Protein AF-A4BVP6-F1 (afdb_monomer)

Structure (mmCIF, N/CA/C/O backbone):
data_AF-A4BVP6-F1
#
_entry.id   AF-A4BVP6-F1
#
loop_
_atom_site.group_PDB
_atom_site.i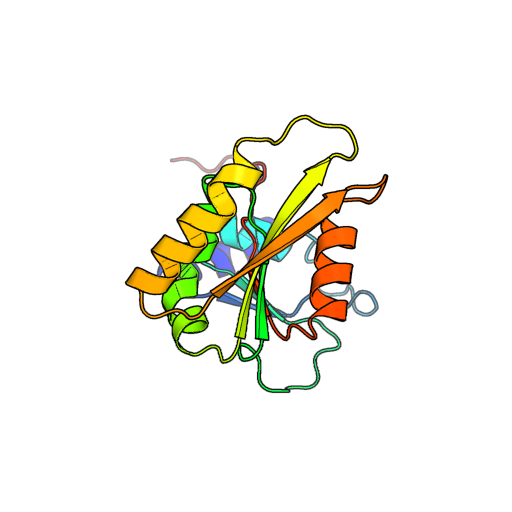d
_atom_site.type_symbol
_atom_site.label_atom_id
_atom_site.label_alt_id
_atom_site.label_comp_id
_atom_site.label_asym_id
_atom_site.label_entity_id
_atom_site.label_seq_id
_atom_site.pdbx_PDB_ins_code
_atom_site.Cartn_x
_atom_site.Cartn_y
_atom_site.Cartn_z
_atom_site.occupancy
_atom_site.B_iso_or_equiv
_atom_site.auth_seq_id
_atom_site.auth_comp_id
_atom_site.auth_asym_id
_atom_site.auth_atom_id
_atom_site.pdbx_PDB_model_num
ATOM 1 N N . MET A 1 1 ? 21.097 -5.323 -23.818 1.00 57.03 1 MET A N 1
ATOM 2 C CA . MET A 1 1 ? 20.141 -4.218 -23.578 1.00 57.03 1 MET A CA 1
ATOM 3 C C . MET A 1 1 ? 20.545 -3.555 -22.271 1.00 57.03 1 MET A C 1
ATOM 5 O O . MET A 1 1 ? 20.837 -4.282 -21.331 1.00 57.03 1 MET A O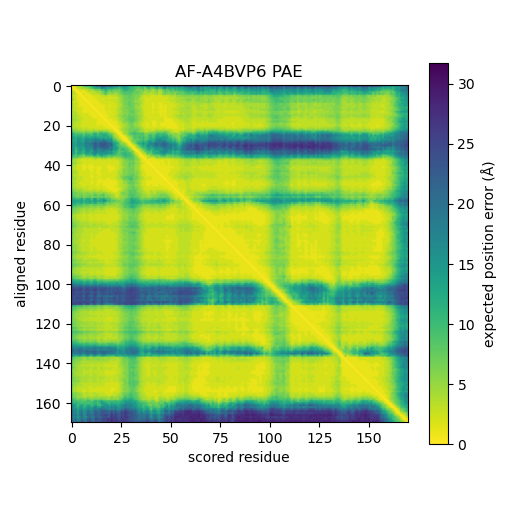 1
ATOM 9 N N . THR A 1 2 ? 20.687 -2.229 -22.215 1.00 72.62 2 THR A N 1
ATOM 10 C CA . THR A 1 2 ? 21.069 -1.550 -20.963 1.00 72.62 2 THR A CA 1
ATOM 11 C C . THR A 1 2 ? 19.885 -1.533 -19.993 1.00 72.62 2 THR A C 1
ATOM 13 O O . THR A 1 2 ? 18.730 -1.586 -20.414 1.00 72.62 2 THR A O 1
ATOM 16 N N . ARG A 1 3 ? 20.153 -1.440 -18.687 1.00 69.31 3 ARG A N 1
ATOM 17 C CA . ARG A 1 3 ? 19.114 -1.362 -17.645 1.00 69.31 3 ARG A CA 1
ATOM 18 C C . ARG A 1 3 ? 18.115 -0.220 -17.892 1.00 69.31 3 ARG A C 1
ATOM 20 O O . ARG A 1 3 ? 16.916 -0.416 -17.726 1.00 69.31 3 ARG A O 1
ATOM 27 N N . ALA A 1 4 ? 18.609 0.940 -18.331 1.00 73.81 4 ALA A N 1
ATOM 28 C CA . ALA A 1 4 ? 17.778 2.086 -18.703 1.00 73.81 4 ALA A CA 1
ATOM 29 C C . ALA A 1 4 ? 16.839 1.762 -19.878 1.00 73.81 4 ALA A C 1
ATOM 31 O O . ALA A 1 4 ? 15.650 2.054 -19.803 1.00 73.81 4 ALA A O 1
ATOM 32 N N . ALA A 1 5 ? 17.337 1.067 -20.908 1.00 81.12 5 ALA A N 1
ATOM 33 C CA . ALA A 1 5 ? 16.522 0.672 -22.055 1.00 81.12 5 ALA A CA 1
ATOM 34 C C . ALA A 1 5 ? 15.405 -0.315 -21.676 1.00 81.12 5 ALA A C 1
ATOM 36 O O . ALA A 1 5 ? 14.304 -0.221 -22.210 1.00 81.12 5 ALA A O 1
ATOM 37 N N . VAL A 1 6 ? 15.654 -1.249 -20.747 1.00 84.75 6 VAL A N 1
ATOM 38 C CA . VAL A 1 6 ? 14.604 -2.162 -20.249 1.00 84.75 6 VAL A CA 1
ATOM 39 C C . VAL A 1 6 ? 13.533 -1.386 -19.486 1.00 84.75 6 VAL A C 1
ATOM 41 O O . VAL A 1 6 ? 12.343 -1.585 -19.714 1.00 84.75 6 VAL A O 1
ATOM 44 N N . LEU A 1 7 ? 13.949 -0.481 -18.600 1.00 86.69 7 LEU A N 1
ATOM 45 C CA . LEU A 1 7 ? 13.027 0.335 -17.820 1.00 86.69 7 LEU A CA 1
ATOM 46 C C . LEU A 1 7 ? 12.146 1.212 -18.719 1.00 86.69 7 LEU A C 1
ATOM 48 O O . LEU A 1 7 ? 10.935 1.247 -18.528 1.00 86.69 7 LEU A O 1
ATOM 52 N N . GLU A 1 8 ? 12.725 1.861 -19.727 1.00 88.25 8 GLU A N 1
ATOM 53 C CA . GLU A 1 8 ? 11.981 2.660 -20.703 1.00 88.25 8 GLU A CA 1
ATOM 54 C C . GLU A 1 8 ? 11.010 1.807 -21.533 1.00 88.25 8 GLU A C 1
ATOM 56 O O . GLU A 1 8 ? 9.837 2.164 -21.672 1.00 88.25 8 GLU A O 1
ATOM 61 N N . ALA A 1 9 ? 11.464 0.642 -22.008 1.00 90.56 9 ALA A N 1
ATOM 62 C CA . ALA A 1 9 ? 10.646 -0.285 -22.787 1.00 90.56 9 ALA A CA 1
ATOM 63 C C . ALA A 1 9 ? 9.419 -0.804 -22.016 1.00 90.56 9 ALA A C 1
ATOM 65 O O . ALA A 1 9 ? 8.405 -1.114 -22.636 1.00 90.56 9 ALA A O 1
ATOM 66 N N . VAL A 1 10 ? 9.486 -0.879 -20.681 1.00 91.88 10 VAL A N 1
ATOM 67 C CA . VAL A 1 10 ? 8.349 -1.261 -19.824 1.00 91.88 10 VAL A CA 1
ATOM 68 C C . VAL A 1 10 ? 7.528 -0.038 -19.396 1.00 91.88 10 VAL A C 1
ATOM 70 O O . VAL A 1 10 ? 6.297 -0.094 -19.373 1.00 91.88 10 VAL A O 1
ATOM 73 N N . ALA A 1 11 ? 8.177 1.086 -19.086 1.00 93.12 11 ALA A N 1
ATOM 74 C CA . ALA A 1 11 ? 7.510 2.296 -18.613 1.00 93.12 11 ALA A CA 1
ATOM 75 C C . ALA A 1 11 ? 6.619 2.935 -19.682 1.00 93.12 11 ALA A C 1
ATOM 77 O O . ALA A 1 11 ? 5.539 3.427 -19.351 1.00 93.12 11 ALA A O 1
ATOM 78 N N . LEU A 1 12 ? 7.043 2.932 -20.951 1.00 93.88 12 LEU A N 1
ATOM 79 C CA . LEU A 1 12 ? 6.286 3.563 -22.030 1.00 93.88 12 LEU A CA 1
ATOM 80 C C . LEU A 1 12 ? 4.926 2.873 -22.268 1.00 93.88 12 LEU A C 1
ATOM 82 O O . LEU A 1 12 ? 3.916 3.578 -22.216 1.00 93.88 12 LEU A O 1
ATOM 86 N N . PRO A 1 13 ? 4.834 1.536 -22.433 1.00 94.56 13 PRO A N 1
ATOM 87 C CA . PRO A 1 13 ? 3.545 0.845 -22.485 1.00 94.56 13 PRO A CA 1
ATOM 88 C C . PRO A 1 13 ? 2.730 0.997 -21.199 1.00 94.56 13 PRO A C 1
ATOM 90 O O . PRO A 1 13 ? 1.516 1.187 -21.269 1.00 94.56 13 PRO A O 1
ATOM 93 N N . ALA A 1 14 ? 3.381 0.973 -20.028 1.00 95.56 14 ALA A N 1
ATOM 94 C CA . ALA A 1 14 ? 2.693 1.081 -18.742 1.00 95.56 14 ALA A CA 1
ATOM 95 C C . ALA A 1 14 ? 1.877 2.375 -18.609 1.00 95.56 14 ALA A C 1
ATOM 97 O O . ALA A 1 14 ? 0.836 2.356 -17.965 1.00 95.56 14 ALA A O 1
ATOM 98 N N . ARG A 1 15 ? 2.271 3.480 -19.265 1.00 94.88 15 ARG A N 1
ATOM 99 C CA . ARG A 1 15 ? 1.511 4.751 -19.265 1.00 94.88 15 ARG A CA 1
ATOM 100 C C . ARG A 1 15 ? 0.068 4.613 -19.757 1.00 94.88 15 ARG A C 1
ATOM 102 O O . ARG A 1 15 ? -0.770 5.430 -19.362 1.00 94.88 15 ARG A O 1
ATOM 109 N N . TYR A 1 16 ? -0.194 3.614 -20.600 1.00 95.56 16 TYR A N 1
ATOM 110 C CA . TYR A 1 16 ? -1.497 3.306 -21.192 1.00 95.56 16 TYR A CA 1
ATOM 111 C C . TYR A 1 16 ? -2.251 2.192 -20.450 1.00 95.56 16 TYR A C 1
ATOM 113 O O . TYR A 1 16 ? -3.312 1.772 -20.903 1.00 95.56 16 TYR A O 1
ATOM 121 N N . ALA A 1 17 ? -1.713 1.716 -19.327 1.00 95.69 17 ALA A N 1
ATOM 122 C CA . ALA A 1 17 ? -2.349 0.747 -18.448 1.00 95.69 17 ALA A CA 1
ATOM 123 C C . ALA A 1 17 ? -2.757 1.400 -17.118 1.00 95.69 17 ALA A C 1
ATOM 125 O O . ALA A 1 17 ? -2.200 2.420 -16.702 1.00 95.69 17 ALA A O 1
ATOM 126 N N . ASP A 1 18 ? -3.711 0.779 -16.425 1.00 94.69 18 ASP A N 1
ATOM 127 C CA . ASP A 1 18 ? -4.115 1.201 -15.079 1.00 94.69 18 ASP A CA 1
ATOM 128 C C . ASP A 1 18 ? -3.108 0.758 -14.008 1.00 94.69 18 ASP A C 1
ATOM 130 O O . ASP A 1 18 ? -2.935 1.438 -12.998 1.00 94.69 18 ASP A O 1
ATOM 134 N N . ILE A 1 19 ? -2.419 -0.366 -14.236 1.00 95.38 19 ILE A N 1
ATOM 135 C CA . ILE A 1 19 ? -1.426 -0.946 -13.328 1.00 95.38 19 ILE A CA 1
ATOM 136 C C . ILE A 1 19 ? -0.384 -1.751 -14.111 1.00 95.38 19 ILE A C 1
ATOM 138 O O . ILE A 1 19 ? -0.721 -2.458 -15.062 1.00 95.38 19 ILE A O 1
ATOM 142 N N . ALA A 1 20 ? 0.880 -1.676 -13.697 1.00 95.56 20 ALA A N 1
ATOM 143 C CA . ALA A 1 20 ? 1.931 -2.574 -14.167 1.00 95.56 20 ALA A CA 1
ATOM 144 C C . ALA A 1 20 ? 2.175 -3.677 -13.129 1.00 95.56 20 ALA A C 1
ATOM 146 O O . ALA A 1 20 ? 2.402 -3.386 -11.957 1.00 95.56 20 ALA A O 1
ATOM 147 N N . VAL A 1 21 ? 2.146 -4.943 -13.547 1.00 93.94 21 VAL A N 1
ATOM 148 C CA . VAL A 1 21 ? 2.421 -6.093 -12.671 1.00 93.94 21 VAL A CA 1
ATOM 149 C C . VAL A 1 21 ? 3.770 -6.682 -13.048 1.00 93.94 21 VAL A C 1
ATO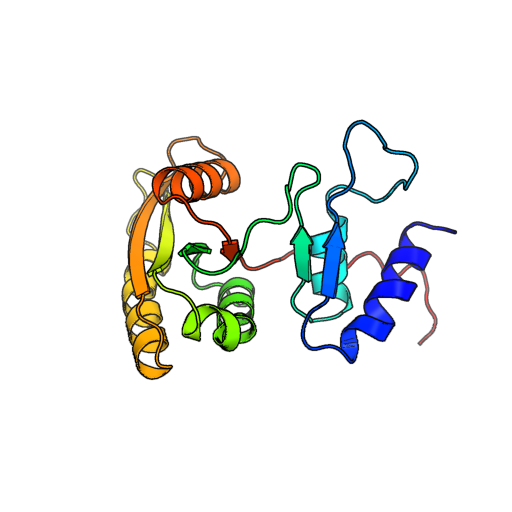M 151 O O . VAL A 1 21 ? 3.981 -7.049 -14.202 1.00 93.94 21 VAL A O 1
ATOM 154 N N . ILE A 1 22 ? 4.683 -6.767 -12.082 1.00 90.62 22 ILE A N 1
ATOM 155 C CA . ILE A 1 22 ? 6.039 -7.281 -12.295 1.00 90.62 22 ILE A CA 1
ATOM 156 C C . ILE A 1 22 ? 6.427 -8.256 -11.185 1.00 90.62 22 ILE A C 1
ATOM 158 O O . ILE A 1 22 ? 6.048 -8.082 -10.028 1.00 90.62 22 ILE A O 1
ATOM 162 N N . GLY A 1 23 ? 7.201 -9.282 -11.530 1.00 86.94 23 GLY A N 1
ATOM 163 C CA . GLY A 1 23 ? 7.822 -10.160 -10.541 1.00 86.94 23 GLY A CA 1
ATOM 164 C C . GLY A 1 23 ? 9.006 -9.468 -9.871 1.00 86.94 23 GLY A C 1
ATOM 165 O O . GLY A 1 23 ? 9.780 -8.774 -10.530 1.00 86.94 23 GLY A O 1
ATOM 166 N N . GLN A 1 24 ? 9.156 -9.657 -8.564 1.00 80.62 24 GLN A N 1
ATOM 167 C CA . GLN A 1 24 ? 10.388 -9.330 -7.861 1.00 80.62 24 GLN A CA 1
ATOM 168 C C . GLN A 1 24 ? 11.514 -10.207 -8.418 1.00 80.62 24 GLN A C 1
ATOM 170 O O . GLN A 1 24 ? 11.335 -11.416 -8.563 1.00 80.62 24 GLN A O 1
ATOM 175 N N . THR A 1 25 ? 12.671 -9.605 -8.699 1.00 70.62 25 THR A N 1
ATOM 176 C CA . THR A 1 25 ? 13.873 -10.352 -9.082 1.00 70.62 25 THR A CA 1
ATOM 177 C C . THR A 1 25 ? 14.197 -11.387 -8.008 1.00 70.62 25 THR A C 1
ATOM 179 O O . THR A 1 25 ? 14.248 -11.057 -6.819 1.00 70.62 25 THR A O 1
ATOM 182 N N . ASP A 1 26 ? 14.406 -12.628 -8.433 1.00 67.06 26 ASP A N 1
ATOM 183 C CA . ASP A 1 26 ? 14.880 -13.700 -7.568 1.00 67.06 26 ASP A CA 1
ATOM 184 C C . ASP A 1 26 ? 16.326 -13.385 -7.129 1.00 67.06 26 ASP A C 1
ATOM 186 O O . ASP A 1 26 ? 17.189 -13.198 -7.994 1.00 67.06 26 ASP A O 1
ATOM 190 N N . PRO A 1 27 ? 16.611 -13.278 -5.816 1.00 62.62 27 PRO A N 1
ATOM 191 C CA . PRO A 1 27 ? 17.963 -13.023 -5.322 1.00 62.62 27 PRO A CA 1
ATOM 192 C C . PRO A 1 27 ? 18.977 -14.082 -5.775 1.00 62.62 27 PRO A C 1
ATOM 194 O O . PRO A 1 27 ? 20.145 -13.748 -5.979 1.00 62.62 27 PRO A O 1
ATOM 197 N N . ASP A 1 28 ? 18.524 -15.326 -5.958 1.00 64.25 28 ASP A N 1
ATOM 198 C CA . ASP A 1 28 ? 19.361 -16.475 -6.309 1.00 64.25 28 ASP A CA 1
ATOM 199 C C . ASP A 1 28 ? 19.481 -16.667 -7.832 1.00 64.25 28 ASP A C 1
ATOM 201 O O . ASP A 1 28 ? 20.378 -17.365 -8.306 1.00 64.25 28 ASP A O 1
ATOM 205 N N . ASN A 1 29 ? 18.631 -15.992 -8.615 1.00 59.12 29 ASN A N 1
ATOM 206 C CA . ASN A 1 29 ? 18.675 -15.970 -10.076 1.00 59.12 29 ASN A CA 1
ATOM 207 C C . ASN A 1 29 ? 18.793 -14.527 -10.596 1.00 59.12 29 ASN A C 1
ATOM 209 O O . ASN A 1 29 ? 17.873 -13.939 -11.172 1.00 59.12 29 ASN A O 1
ATOM 213 N N . SER A 1 30 ? 19.975 -13.950 -10.373 1.00 55.25 30 SER A N 1
ATOM 214 C CA . SER A 1 30 ? 20.320 -12.567 -10.729 1.00 55.25 30 SER A CA 1
ATOM 215 C C . SER A 1 30 ? 20.558 -12.326 -12.229 1.00 55.25 30 SER A C 1
ATOM 217 O O . SER A 1 30 ? 20.908 -11.206 -12.613 1.00 55.25 30 SER A O 1
ATOM 219 N N . GLU A 1 31 ? 20.330 -13.323 -13.095 1.00 52.12 31 GLU A N 1
ATOM 220 C CA . GLU A 1 31 ? 20.641 -13.257 -14.534 1.00 52.12 31 GLU A CA 1
ATOM 221 C C . GLU A 1 31 ? 19.931 -12.110 -15.274 1.00 52.12 31 GLU A C 1
ATOM 223 O O . GLU A 1 31 ? 20.418 -11.638 -16.301 1.00 52.12 31 GLU A O 1
ATOM 228 N N . MET A 1 32 ? 18.820 -11.593 -14.738 1.00 51.31 32 MET A N 1
ATOM 229 C CA . MET A 1 32 ? 18.105 -10.461 -15.337 1.00 51.31 32 MET A CA 1
ATOM 230 C C . MET A 1 32 ? 18.741 -9.086 -15.065 1.00 51.31 32 MET A C 1
ATOM 232 O O . MET A 1 32 ? 18.363 -8.116 -15.721 1.00 51.31 32 MET A O 1
ATOM 236 N N . GLY A 1 33 ? 19.685 -8.959 -14.122 1.00 52.66 33 GLY A N 1
ATOM 237 C CA . GLY A 1 33 ? 20.396 -7.697 -13.847 1.00 52.66 33 GLY A CA 1
ATOM 238 C C . GLY A 1 33 ? 19.500 -6.500 -13.477 1.00 52.66 33 GLY A C 1
ATOM 239 O O . GLY A 1 33 ? 19.952 -5.351 -13.493 1.00 52.66 33 GLY A O 1
ATOM 240 N N . LEU A 1 34 ? 18.221 -6.742 -13.168 1.00 59.66 34 LEU A N 1
ATOM 241 C CA . LEU A 1 34 ? 17.274 -5.719 -12.741 1.00 59.66 34 LEU A CA 1
ATOM 242 C C . LEU A 1 34 ? 17.589 -5.344 -11.302 1.00 59.66 34 LEU A C 1
ATOM 244 O O . LEU A 1 34 ? 17.671 -6.200 -10.422 1.00 59.66 34 LEU A O 1
ATOM 248 N N . ALA A 1 35 ? 17.772 -4.055 -11.057 1.00 62.09 35 ALA A N 1
ATOM 249 C CA . ALA A 1 35 ? 18.093 -3.607 -9.719 1.00 62.09 35 ALA A CA 1
ATOM 250 C C . ALA A 1 35 ? 16.927 -3.768 -8.754 1.00 62.09 35 ALA A C 1
ATOM 252 O O . ALA A 1 35 ? 15.757 -3.747 -9.135 1.00 62.09 35 ALA A O 1
ATOM 253 N N . ILE A 1 36 ? 17.290 -3.839 -7.478 1.00 66.50 36 ILE A N 1
ATOM 254 C CA . ILE A 1 36 ? 16.373 -3.958 -6.344 1.00 66.50 36 ILE A CA 1
ATOM 255 C C . ILE A 1 36 ? 15.298 -2.852 -6.361 1.00 66.50 36 ILE A C 1
ATOM 257 O O . ILE A 1 36 ? 14.174 -3.085 -5.927 1.00 66.50 36 ILE A O 1
ATOM 261 N N . ASP A 1 37 ? 15.604 -1.669 -6.903 1.00 77.19 37 ASP A N 1
ATOM 262 C CA . ASP A 1 37 ? 14.694 -0.523 -6.988 1.00 77.19 37 ASP A CA 1
ATOM 263 C C . ASP A 1 37 ? 13.886 -0.432 -8.298 1.00 77.19 37 ASP A C 1
ATOM 265 O O . ASP A 1 37 ? 13.141 0.532 -8.482 1.00 77.19 37 ASP A O 1
ATOM 269 N N . PHE A 1 38 ? 13.970 -1.424 -9.196 1.00 85.50 38 PHE A N 1
ATOM 270 C CA . PHE A 1 38 ? 13.260 -1.417 -10.483 1.00 85.50 38 PHE A CA 1
ATOM 271 C C . PHE A 1 38 ? 11.746 -1.138 -10.370 1.00 85.50 38 PHE A C 1
ATOM 273 O O . PHE A 1 38 ? 11.266 -0.290 -11.124 1.00 85.50 38 PHE A O 1
ATOM 280 N N . PRO A 1 39 ? 10.981 -1.734 -9.424 1.00 89.25 39 PRO A N 1
ATOM 281 C CA . PRO A 1 39 ? 9.565 -1.397 -9.249 1.00 89.25 39 PRO A CA 1
ATOM 282 C C . PRO A 1 39 ? 9.330 0.082 -8.945 1.00 89.25 39 PRO A C 1
ATOM 284 O O . PRO A 1 39 ? 8.399 0.691 -9.472 1.00 89.25 39 PRO A O 1
ATOM 287 N N . GLY A 1 40 ? 10.196 0.672 -8.118 1.00 89.50 40 GLY A N 1
ATOM 288 C CA . GLY A 1 40 ? 10.087 2.075 -7.750 1.00 89.50 40 GLY A CA 1
ATOM 289 C C . GLY A 1 40 ? 10.420 2.997 -8.919 1.00 89.50 40 GLY A C 1
ATOM 290 O O . GLY A 1 40 ? 9.666 3.922 -9.209 1.00 89.50 40 GLY A O 1
ATOM 291 N N . GLN A 1 41 ? 11.496 2.699 -9.651 1.00 89.88 41 GLN A N 1
ATOM 292 C CA . GLN A 1 41 ? 11.863 3.445 -10.856 1.00 89.88 41 GLN A CA 1
ATOM 293 C C . GLN A 1 41 ? 10.777 3.355 -11.936 1.00 89.88 41 GLN A C 1
ATOM 295 O O . GLN A 1 41 ? 10.451 4.362 -12.564 1.00 89.88 41 GLN A O 1
ATOM 300 N N . LEU A 1 42 ? 10.166 2.179 -12.117 1.00 91.81 42 LEU A N 1
ATOM 301 C CA . LEU A 1 42 ? 9.071 1.982 -13.065 1.00 91.81 42 LEU A CA 1
ATOM 302 C C . LEU A 1 42 ? 7.847 2.815 -12.685 1.00 91.81 42 LEU A C 1
ATOM 304 O O . LEU A 1 42 ? 7.271 3.478 -13.548 1.00 91.81 42 LEU A O 1
ATOM 308 N N . ALA A 1 43 ? 7.467 2.825 -11.407 1.00 92.56 43 ALA A N 1
ATOM 309 C CA . ALA A 1 43 ? 6.352 3.633 -10.925 1.00 92.56 43 ALA A CA 1
ATOM 310 C C . ALA A 1 43 ? 6.607 5.136 -11.137 1.00 92.56 43 ALA A C 1
ATOM 312 O O . ALA A 1 43 ? 5.726 5.853 -11.613 1.00 92.56 43 ALA A O 1
ATOM 313 N N . LEU A 1 44 ? 7.834 5.605 -10.875 1.00 91.44 44 LEU A N 1
ATOM 314 C CA . LEU A 1 44 ? 8.229 6.999 -11.103 1.00 91.44 44 LEU A CA 1
ATOM 315 C C . LEU A 1 44 ? 8.236 7.373 -12.597 1.00 91.44 44 LEU A C 1
ATOM 317 O O . LEU A 1 44 ? 7.711 8.423 -12.962 1.00 91.44 44 LEU A O 1
ATOM 321 N N . MET A 1 45 ? 8.782 6.522 -13.474 1.00 91.75 45 MET A N 1
ATOM 322 C CA . MET A 1 45 ? 8.888 6.804 -14.916 1.00 91.75 45 MET A CA 1
ATOM 323 C C . MET A 1 45 ? 7.572 6.651 -15.690 1.00 91.75 45 MET A C 1
ATOM 325 O O . MET A 1 45 ? 7.345 7.354 -16.683 1.00 91.75 45 MET A O 1
ATOM 329 N N . SER A 1 46 ? 6.717 5.714 -15.276 1.00 93.38 46 SER A N 1
ATOM 330 C CA . SER A 1 46 ? 5.403 5.493 -15.891 1.00 93.38 46 SER A CA 1
ATOM 331 C C . SER A 1 46 ? 4.328 6.422 -15.322 1.00 93.38 46 SER A C 1
ATOM 333 O O . SER A 1 46 ? 3.359 6.727 -16.015 1.00 93.38 46 SER A O 1
ATOM 335 N N . GLY A 1 47 ? 4.481 6.876 -14.071 1.00 92.94 47 GLY A N 1
ATOM 336 C CA . GLY A 1 47 ? 3.444 7.609 -13.344 1.00 92.94 47 GLY A CA 1
ATOM 337 C C . GLY A 1 47 ? 2.215 6.755 -13.016 1.00 92.94 47 GLY A C 1
ATOM 338 O O . GLY A 1 47 ? 1.134 7.311 -12.780 1.00 92.94 47 GLY A O 1
ATOM 339 N N . ARG A 1 48 ? 2.369 5.424 -13.046 1.00 95.69 48 ARG A N 1
ATOM 340 C CA . ARG A 1 48 ? 1.316 4.434 -12.809 1.00 95.69 48 ARG A CA 1
ATOM 341 C C . ARG A 1 48 ? 1.653 3.535 -11.621 1.00 95.69 48 ARG A C 1
ATOM 343 O O . ARG A 1 48 ? 2.833 3.329 -11.329 1.00 95.69 48 ARG A O 1
ATOM 350 N N . PRO A 1 49 ? 0.633 2.980 -10.946 1.00 96.38 49 PRO A N 1
ATOM 351 C CA . PRO A 1 49 ? 0.826 1.965 -9.921 1.00 96.38 49 PRO A CA 1
ATOM 352 C C . PRO A 1 49 ? 1.618 0.771 -10.445 1.00 96.38 49 PRO A C 1
ATOM 354 O O . PRO A 1 49 ? 1.390 0.296 -11.561 1.00 96.38 49 PRO A O 1
ATOM 357 N N . VAL A 1 50 ? 2.511 0.257 -9.602 1.00 95.56 50 VAL A N 1
ATOM 358 C CA . VAL A 1 50 ? 3.264 -0.970 -9.859 1.00 95.56 50 VAL A CA 1
ATOM 359 C C . VAL A 1 50 ? 2.944 -1.976 -8.763 1.00 95.56 50 VAL A C 1
ATOM 361 O O . VAL A 1 50 ? 3.175 -1.711 -7.585 1.00 95.56 50 VAL A O 1
ATOM 364 N N . LEU A 1 51 ? 2.434 -3.141 -9.155 1.00 94.75 51 LEU A N 1
ATOM 365 C CA . LEU A 1 51 ? 2.275 -4.296 -8.281 1.00 94.75 51 LEU A CA 1
ATOM 366 C C . LEU A 1 51 ? 3.507 -5.192 -8.418 1.00 94.75 51 LEU A C 1
ATOM 368 O O . LEU A 1 51 ? 3.675 -5.883 -9.424 1.00 94.75 51 LEU A O 1
ATOM 372 N N . ALA A 1 52 ? 4.361 -5.175 -7.397 1.00 92.06 52 ALA A N 1
ATOM 373 C CA . ALA A 1 52 ? 5.502 -6.075 -7.296 1.00 92.06 52 ALA A CA 1
ATOM 374 C C . ALA A 1 52 ? 5.075 -7.394 -6.636 1.00 92.06 52 ALA A C 1
ATOM 376 O O . ALA A 1 52 ? 4.670 -7.415 -5.474 1.00 92.06 52 ALA A O 1
ATOM 377 N N . VAL A 1 53 ? 5.169 -8.495 -7.378 1.00 90.94 53 VAL A N 1
ATOM 378 C CA . VAL A 1 53 ? 4.819 -9.840 -6.913 1.00 90.94 53 VAL A CA 1
ATOM 379 C C . VAL A 1 53 ? 6.067 -10.503 -6.321 1.00 90.94 53 VAL A C 1
ATOM 381 O O . VAL A 1 53 ? 7.050 -10.658 -7.047 1.00 90.94 53 VAL A O 1
ATOM 384 N N . PRO A 1 54 ? 6.072 -10.905 -5.036 1.00 86.38 54 PRO A N 1
ATOM 385 C CA . PRO A 1 54 ? 7.240 -11.534 -4.423 1.00 86.38 54 PRO A CA 1
ATOM 386 C C . PRO A 1 54 ? 7.663 -12.816 -5.149 1.00 86.38 54 PRO A C 1
ATOM 388 O O . PRO A 1 54 ? 6.811 -13.614 -5.533 1.00 86.38 54 PRO A O 1
ATOM 391 N N . HIS A 1 55 ? 8.970 -13.067 -5.267 1.00 82.25 55 HIS A N 1
ATOM 392 C CA . HIS A 1 55 ? 9.505 -14.274 -5.924 1.00 82.25 55 HIS A CA 1
ATOM 393 C C . HIS A 1 55 ? 9.006 -15.578 -5.268 1.00 82.25 55 HIS A C 1
ATOM 395 O O . HIS A 1 55 ? 8.744 -16.567 -5.944 1.00 82.25 55 HIS A O 1
ATOM 401 N N . ALA A 1 56 ? 8.810 -15.566 -3.945 1.00 82.94 56 ALA A N 1
ATOM 402 C CA . ALA A 1 56 ? 8.303 -16.702 -3.178 1.00 82.94 56 ALA A CA 1
ATOM 403 C C . ALA A 1 56 ? 6.764 -16.845 -3.211 1.00 82.94 56 ALA A C 1
ATOM 405 O O . ALA A 1 56 ? 6.207 -17.693 -2.505 1.00 82.94 56 ALA A O 1
ATOM 406 N N . TRP A 1 57 ? 6.050 -16.011 -3.975 1.00 84.06 57 TRP A N 1
ATOM 407 C CA . TRP A 1 57 ? 4.589 -16.028 -4.014 1.00 84.06 57 TRP A CA 1
ATOM 408 C C . TRP A 1 57 ? 4.053 -17.292 -4.695 1.00 84.06 57 TRP A C 1
ATOM 410 O O . TRP A 1 57 ? 4.449 -17.658 -5.797 1.00 84.06 57 TRP A O 1
ATOM 420 N N . ARG A 1 58 ? 3.099 -17.956 -4.035 1.00 82.62 58 ARG A N 1
ATOM 421 C CA . ARG A 1 58 ? 2.521 -19.241 -4.470 1.00 82.62 58 ARG A CA 1
ATOM 422 C C . ARG A 1 58 ? 1.095 -19.112 -5.014 1.00 82.62 58 ARG A C 1
ATOM 424 O O . ARG A 1 58 ? 0.245 -19.923 -4.668 1.00 82.62 58 ARG A O 1
ATOM 431 N N . ALA A 1 59 ? 0.816 -18.075 -5.803 1.00 81.19 59 ALA A N 1
ATOM 432 C CA . ALA A 1 59 ? -0.461 -17.889 -6.507 1.00 81.19 59 ALA A CA 1
ATOM 433 C C . ALA A 1 59 ? -1.738 -17.879 -5.628 1.00 81.19 59 ALA A C 1
ATOM 435 O O . ALA A 1 59 ? -2.817 -18.258 -6.084 1.00 81.19 59 ALA A O 1
ATOM 436 N N . HIS A 1 60 ? -1.643 -17.438 -4.370 1.00 83.88 60 HIS A N 1
ATOM 437 C CA . HIS A 1 60 ? -2.821 -17.273 -3.508 1.00 83.88 60 HIS A CA 1
ATOM 438 C C . HIS A 1 60 ? -3.534 -15.944 -3.811 1.00 83.88 60 HIS A C 1
ATOM 440 O O . HIS A 1 60 ? -2.858 -14.982 -4.181 1.00 83.88 60 HIS A O 1
ATOM 446 N N . PRO A 1 61 ? -4.867 -15.847 -3.625 1.00 87.06 61 PRO A N 1
ATOM 447 C CA . PRO A 1 61 ? -5.590 -14.586 -3.784 1.00 87.06 61 PRO A CA 1
ATOM 448 C C . PRO A 1 61 ? -4.987 -13.471 -2.922 1.00 87.06 61 PRO A C 1
ATOM 450 O O . PRO A 1 61 ? -4.615 -13.720 -1.778 1.00 87.06 61 PRO A O 1
ATOM 453 N N . ILE A 1 62 ? -4.939 -12.257 -3.469 1.00 92.62 62 ILE A N 1
ATOM 454 C CA . ILE A 1 62 ? -4.471 -11.043 -2.786 1.00 92.62 62 ILE A CA 1
ATOM 455 C C . ILE A 1 62 ? -5.598 -10.012 -2.701 1.00 92.62 62 ILE A C 1
ATOM 457 O O . ILE A 1 62 ? -6.596 -10.113 -3.420 1.00 92.62 62 ILE A O 1
ATOM 461 N N . GLY A 1 63 ? -5.418 -8.992 -1.864 1.00 93.50 63 GLY A N 1
ATOM 462 C CA . GLY A 1 63 ? -6.325 -7.855 -1.768 1.00 93.50 63 GLY A CA 1
ATOM 463 C C . GLY A 1 63 ? -7.501 -8.067 -0.818 1.00 93.50 63 GLY A C 1
ATOM 464 O O . GLY A 1 63 ? -8.393 -7.226 -0.798 1.00 93.50 63 GLY A O 1
ATOM 465 N N . LYS A 1 64 ? -7.537 -9.149 -0.027 1.00 95.94 64 LYS A N 1
ATOM 466 C CA . LYS A 1 64 ? -8.577 -9.331 0.999 1.00 95.94 64 LYS A CA 1
ATOM 467 C C . LYS A 1 64 ? -8.231 -8.569 2.271 1.00 95.94 64 LYS A C 1
ATOM 469 O O . LYS A 1 64 ? -9.128 -7.972 2.861 1.00 95.94 64 LYS A O 1
ATOM 474 N N . LYS A 1 65 ? -6.959 -8.592 2.677 1.00 97.19 65 LYS A N 1
ATOM 475 C CA . LYS A 1 65 ? -6.442 -7.905 3.867 1.00 97.19 65 LYS A CA 1
ATOM 476 C C . LYS A 1 65 ? -5.357 -6.931 3.451 1.00 97.19 65 LYS A C 1
ATOM 478 O O . LYS A 1 65 ? -4.209 -7.313 3.238 1.00 97.19 65 LYS A O 1
ATOM 483 N N . VAL A 1 66 ? -5.732 -5.664 3.330 1.00 98.31 66 VAL A N 1
ATOM 484 C CA . VAL A 1 66 ? -4.873 -4.644 2.732 1.00 98.31 66 VAL A CA 1
ATOM 485 C C . VAL A 1 66 ? -4.329 -3.710 3.801 1.00 98.31 66 VAL A C 1
ATOM 487 O O . VAL A 1 66 ? -5.091 -3.065 4.521 1.00 98.31 66 VAL A O 1
ATOM 490 N N . LEU A 1 67 ? -3.004 -3.615 3.891 1.00 98.19 67 LEU A N 1
ATOM 491 C CA . LEU A 1 67 ? -2.325 -2.624 4.719 1.00 98.19 67 LEU A CA 1
ATOM 492 C C . LEU A 1 67 ? -1.913 -1.431 3.853 1.00 98.19 67 LEU A C 1
ATOM 494 O O . LEU A 1 67 ? -1.225 -1.595 2.850 1.00 98.19 67 LEU A O 1
ATOM 498 N N . VAL A 1 68 ? -2.279 -0.222 4.261 1.00 97.75 68 VAL A N 1
ATOM 499 C CA . VAL A 1 68 ? -1.858 1.026 3.622 1.00 97.75 68 VAL A CA 1
ATOM 500 C C . VAL A 1 68 ? -0.861 1.730 4.534 1.00 97.75 68 VAL A C 1
ATOM 502 O O . VAL A 1 68 ? -1.222 2.150 5.629 1.00 97.75 68 VAL A O 1
ATOM 505 N N . ALA A 1 69 ? 0.386 1.880 4.092 1.00 95.31 69 ALA A N 1
ATOM 506 C CA . ALA A 1 69 ? 1.386 2.672 4.800 1.00 95.31 69 ALA A CA 1
ATOM 507 C C . ALA A 1 69 ? 1.171 4.163 4.509 1.00 95.31 69 ALA A C 1
ATOM 509 O O . ALA A 1 69 ? 1.286 4.610 3.364 1.00 95.31 69 ALA A O 1
ATOM 510 N N . TRP A 1 70 ? 0.862 4.932 5.550 1.00 93.94 70 TRP A N 1
ATOM 511 C CA . TRP A 1 70 ? 0.402 6.309 5.439 1.00 93.94 70 TRP A CA 1
ATOM 512 C C . TRP A 1 70 ? 1.292 7.283 6.211 1.00 93.94 70 TRP A C 1
ATOM 514 O O . TRP A 1 70 ? 1.526 7.139 7.408 1.00 93.94 70 TRP A O 1
ATOM 524 N N . ASN A 1 71 ? 1.761 8.317 5.516 1.00 89.88 71 ASN A N 1
ATOM 525 C CA . ASN A 1 71 ? 2.554 9.408 6.089 1.00 89.88 71 ASN A CA 1
ATOM 526 C C . ASN A 1 71 ? 2.065 10.797 5.635 1.00 89.88 71 ASN A C 1
ATOM 528 O O . ASN A 1 71 ? 2.807 11.769 5.753 1.00 89.88 71 ASN A O 1
ATOM 532 N N . ALA A 1 72 ? 0.855 10.879 5.067 1.00 90.25 72 ALA A N 1
ATOM 533 C CA . ALA A 1 72 ? 0.280 12.091 4.477 1.00 90.25 72 ALA A CA 1
ATOM 534 C C . ALA A 1 72 ? 1.130 12.770 3.379 1.00 90.25 72 ALA A C 1
ATOM 536 O O . ALA A 1 72 ? 0.892 13.932 3.048 1.00 90.25 72 ALA A O 1
ATOM 537 N N . SER A 1 73 ? 2.106 12.073 2.781 1.00 90.44 73 SER A N 1
ATOM 538 C CA . SER A 1 73 ? 2.857 12.622 1.650 1.00 90.44 73 SER A CA 1
ATOM 539 C C . SER A 1 73 ? 2.020 12.629 0.369 1.00 90.44 73 SER A C 1
ATOM 541 O O . SER A 1 73 ? 0.994 11.945 0.245 1.00 90.44 73 SER A O 1
ATOM 543 N N . ARG A 1 74 ? 2.487 13.384 -0.629 1.00 91.62 74 ARG A N 1
ATOM 544 C CA . ARG A 1 74 ? 1.888 13.408 -1.969 1.00 91.62 74 ARG A CA 1
ATOM 545 C C . ARG A 1 74 ? 1.883 12.014 -2.605 1.00 91.62 74 ARG A C 1
ATOM 547 O O . ARG A 1 74 ? 0.907 11.627 -3.241 1.00 91.62 74 ARG A O 1
ATOM 554 N N . GLU A 1 75 ? 2.957 11.262 -2.413 1.00 93.88 75 GLU A N 1
ATOM 555 C CA . GLU A 1 75 ? 3.161 9.920 -2.957 1.00 93.88 75 GLU A CA 1
ATOM 556 C C . GLU A 1 75 ? 2.250 8.900 -2.273 1.00 93.88 75 GLU A C 1
ATOM 558 O O . GLU A 1 75 ? 1.636 8.086 -2.959 1.00 93.88 75 GLU A O 1
ATOM 563 N N . ALA A 1 76 ? 2.103 8.967 -0.943 1.00 93.75 76 ALA A N 1
ATOM 564 C CA . ALA A 1 76 ? 1.168 8.109 -0.211 1.00 93.75 76 ALA A CA 1
ATOM 565 C C . ALA A 1 76 ? -0.290 8.414 -0.585 1.00 93.75 76 ALA A C 1
ATOM 567 O O . ALA A 1 76 ? -1.071 7.495 -0.828 1.00 93.75 76 ALA A O 1
ATOM 568 N N . THR A 1 77 ? -0.635 9.699 -0.714 1.00 94.44 77 THR A N 1
ATOM 569 C CA . THR A 1 77 ? -1.952 10.146 -1.193 1.00 94.44 77 THR A CA 1
ATOM 570 C C . THR A 1 77 ? -2.245 9.575 -2.576 1.00 94.44 77 THR A C 1
ATOM 572 O O . THR A 1 77 ? -3.297 8.975 -2.791 1.00 94.44 77 THR A O 1
ATOM 575 N N . ARG A 1 78 ? -1.293 9.691 -3.509 1.00 95.06 78 ARG A N 1
ATOM 576 C CA . ARG A 1 78 ? -1.445 9.147 -4.860 1.00 95.06 78 ARG A CA 1
ATOM 577 C C . ARG A 1 78 ? -1.616 7.627 -4.853 1.00 95.06 78 ARG A C 1
ATOM 579 O O . ARG A 1 78 ? -2.546 7.137 -5.484 1.00 95.06 78 ARG A O 1
ATOM 586 N N . ALA A 1 79 ? -0.775 6.902 -4.115 1.00 96.81 79 ALA A N 1
ATOM 587 C CA . ALA A 1 79 ? -0.848 5.445 -4.030 1.00 96.81 79 ALA A CA 1
ATOM 588 C C . ALA A 1 79 ? -2.195 4.957 -3.470 1.00 96.81 79 ALA A C 1
ATOM 590 O O . ALA A 1 79 ? -2.781 4.021 -4.009 1.00 96.81 79 ALA A O 1
ATOM 591 N N . LEU A 1 80 ? -2.718 5.616 -2.430 1.00 96.62 80 LEU A N 1
ATOM 592 C CA . LEU A 1 80 ? -4.026 5.296 -1.858 1.00 96.62 80 LEU A CA 1
ATOM 593 C C . LEU A 1 80 ? -5.158 5.516 -2.868 1.00 96.62 80 LEU A C 1
ATOM 595 O O . LEU A 1 80 ? -6.023 4.653 -3.014 1.00 96.62 80 LEU A O 1
ATOM 599 N N . HIS A 1 81 ? -5.148 6.649 -3.574 1.00 96.94 81 HIS A N 1
ATOM 600 C CA . HIS A 1 81 ? -6.175 6.967 -4.564 1.00 96.94 81 HIS A CA 1
ATOM 601 C C . HIS A 1 81 ? -6.146 6.027 -5.767 1.00 96.94 81 HIS A C 1
ATOM 603 O O . HIS A 1 81 ? -7.201 5.553 -6.191 1.00 96.94 81 HIS A O 1
ATOM 609 N N . ASP A 1 82 ? -4.958 5.719 -6.281 1.00 96.75 82 ASP A N 1
ATOM 610 C CA . ASP A 1 82 ? -4.808 4.782 -7.390 1.00 96.75 82 ASP A CA 1
ATOM 611 C C . ASP A 1 82 ? -5.266 3.361 -6.996 1.00 96.75 82 ASP A C 1
ATOM 613 O O . ASP A 1 82 ? -5.769 2.608 -7.828 1.00 96.75 82 ASP A O 1
ATOM 617 N N . ALA A 1 83 ? -5.161 3.005 -5.712 1.00 97.25 83 ALA A N 1
ATOM 618 C CA . ALA A 1 83 ? -5.587 1.712 -5.190 1.00 97.25 83 ALA A CA 1
ATOM 619 C C . ALA A 1 83 ? -7.070 1.638 -4.779 1.00 97.25 83 ALA A C 1
ATOM 621 O O . ALA A 1 83 ? -7.522 0.569 -4.364 1.00 97.25 83 ALA A O 1
ATOM 622 N N .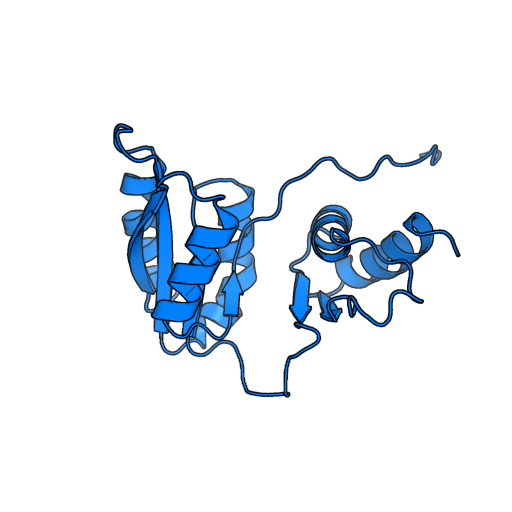 LEU A 1 84 ? -7.858 2.716 -4.908 1.00 97.44 84 LEU A N 1
ATOM 623 C CA . LEU A 1 84 ? -9.280 2.728 -4.523 1.00 97.44 84 LEU A CA 1
ATOM 624 C C . LEU A 1 84 ? -10.099 1.546 -5.078 1.00 97.44 84 LEU A C 1
ATOM 626 O O . LEU A 1 84 ? -10.899 0.998 -4.317 1.00 97.44 84 LEU A O 1
ATOM 630 N N . PRO A 1 85 ? -9.934 1.107 -6.345 1.00 95.25 85 PRO A N 1
ATOM 631 C CA . PRO A 1 85 ? -10.655 -0.060 -6.852 1.00 95.25 85 PRO A CA 1
ATOM 632 C C . PRO A 1 85 ? -10.349 -1.347 -6.073 1.00 95.25 85 PRO A C 1
ATOM 634 O O . PRO A 1 85 ? -11.267 -2.109 -5.780 1.00 95.25 85 PRO A O 1
ATOM 637 N N . LEU A 1 86 ? -9.085 -1.562 -5.688 1.00 95.50 86 LEU A N 1
ATOM 638 C CA . LEU A 1 86 ? -8.666 -2.717 -4.887 1.00 95.50 86 LEU A CA 1
ATOM 639 C C . LEU A 1 86 ? -9.178 -2.602 -3.449 1.00 95.50 86 LEU A C 1
ATOM 641 O O . LEU A 1 86 ? -9.708 -3.561 -2.899 1.00 95.50 86 LEU A O 1
ATOM 645 N N . LEU A 1 87 ? -9.082 -1.408 -2.861 1.00 97.94 87 LEU A N 1
ATOM 646 C CA . LEU A 1 87 ? -9.532 -1.140 -1.496 1.00 97.94 87 LEU A CA 1
ATOM 647 C C . LEU A 1 87 ? -11.045 -1.335 -1.324 1.00 97.94 87 LEU A C 1
ATOM 649 O O . LEU A 1 87 ? -11.478 -1.805 -0.278 1.00 97.94 87 LEU A O 1
ATOM 653 N N . ARG A 1 88 ? -11.857 -1.022 -2.343 1.00 97.44 88 ARG A N 1
ATOM 654 C CA . ARG A 1 88 ? -13.311 -1.276 -2.318 1.00 97.44 88 ARG A CA 1
ATOM 655 C C . ARG A 1 88 ? -13.664 -2.762 -2.331 1.00 97.44 88 ARG A C 1
ATOM 657 O O . ARG A 1 88 ? -14.723 -3.130 -1.836 1.00 97.44 88 ARG A O 1
ATOM 664 N N . ALA A 1 89 ? -12.813 -3.596 -2.925 1.00 96.06 89 ALA A N 1
ATOM 665 C CA . ALA A 1 89 ? -13.003 -5.043 -2.984 1.00 96.06 89 ALA A CA 1
ATOM 666 C C . ALA A 1 89 ? -12.418 -5.776 -1.761 1.00 96.06 89 ALA A C 1
ATOM 668 O O . ALA A 1 89 ? -12.658 -6.974 -1.595 1.00 96.06 89 ALA A O 1
ATOM 669 N N . ALA A 1 90 ? -11.654 -5.075 -0.918 1.00 97.44 90 ALA A N 1
ATOM 670 C CA . ALA A 1 90 ? -11.022 -5.645 0.260 1.00 97.44 90 ALA A CA 1
ATOM 671 C C . ALA A 1 90 ? -12.040 -5.989 1.353 1.00 97.44 90 ALA A C 1
ATOM 673 O O . ALA A 1 90 ? -13.047 -5.308 1.539 1.00 97.44 90 ALA A O 1
ATOM 674 N N . GLN A 1 91 ? -11.751 -7.051 2.103 1.00 96.12 91 GLN A N 1
ATOM 675 C CA . GLN A 1 91 ? -12.555 -7.458 3.258 1.00 96.12 91 GLN A CA 1
A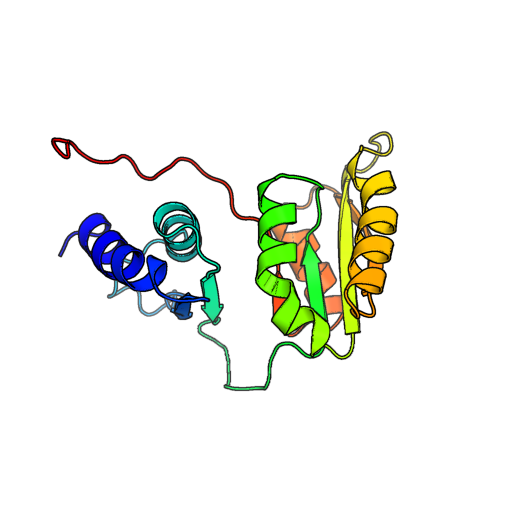TOM 676 C C . GLN A 1 91 ? -12.174 -6.647 4.496 1.00 96.12 91 GLN A C 1
ATOM 678 O O . GLN A 1 91 ? -13.038 -6.245 5.270 1.00 96.12 91 GLN A O 1
ATOM 683 N N . GLU A 1 92 ? -10.878 -6.396 4.668 1.00 97.19 92 GLU A N 1
ATOM 684 C CA . GLU A 1 92 ? -10.335 -5.612 5.769 1.00 97.19 92 GLU A CA 1
ATOM 685 C C . GLU A 1 92 ? -9.238 -4.680 5.240 1.00 97.19 92 GLU A C 1
ATOM 687 O O . GLU A 1 92 ? -8.298 -5.124 4.574 1.00 97.19 92 GLU A O 1
ATOM 692 N N . VAL A 1 93 ? -9.335 -3.389 5.564 1.00 98.50 93 VAL A N 1
ATOM 693 C CA . VAL A 1 93 ? -8.300 -2.392 5.265 1.00 98.50 93 VAL A CA 1
ATOM 694 C C . VAL A 1 93 ? -7.783 -1.796 6.566 1.00 98.50 93 VAL A C 1
ATOM 696 O O . VAL A 1 93 ? -8.566 -1.352 7.408 1.00 98.50 93 VAL A O 1
ATOM 699 N N . ARG A 1 94 ? -6.461 -1.727 6.714 1.00 97.94 94 ARG A N 1
ATOM 700 C CA . ARG A 1 94 ? -5.808 -0.970 7.786 1.00 97.94 94 ARG A CA 1
ATOM 701 C C . ARG A 1 94 ? -4.948 0.135 7.210 1.00 97.94 94 ARG A C 1
ATOM 703 O O . ARG A 1 94 ? -4.164 -0.109 6.298 1.00 97.94 94 ARG A O 1
ATOM 710 N N . VAL A 1 95 ? -5.078 1.337 7.755 1.00 97.44 95 VAL A N 1
ATOM 711 C CA . VAL A 1 95 ? -4.223 2.474 7.414 1.00 97.44 95 VAL A CA 1
ATOM 712 C C . VAL A 1 95 ? -3.248 2.686 8.560 1.00 97.44 95 VAL A C 1
ATOM 714 O O . VAL A 1 95 ? -3.652 3.092 9.645 1.00 97.44 95 VAL A O 1
ATOM 717 N N . LEU A 1 96 ? -1.979 2.373 8.317 1.00 95.12 96 LEU A N 1
ATOM 718 C CA . LEU A 1 96 ? -0.902 2.434 9.294 1.00 95.12 96 LEU A CA 1
ATOM 719 C C . LEU A 1 96 ? -0.190 3.783 9.222 1.00 95.12 96 LEU A C 1
ATOM 721 O O . LEU A 1 96 ? 0.473 4.076 8.225 1.00 95.12 96 LEU A O 1
ATOM 725 N N . ALA A 1 97 ? -0.256 4.548 10.306 1.00 92.12 97 ALA A N 1
ATOM 726 C CA . ALA A 1 97 ? 0.611 5.695 10.543 1.00 92.12 97 ALA A CA 1
ATOM 727 C C . ALA A 1 97 ? 1.726 5.308 11.522 1.00 92.12 97 ALA A C 1
ATOM 729 O O . ALA A 1 97 ? 1.471 4.751 12.592 1.00 92.12 97 ALA A O 1
ATOM 730 N N . LEU A 1 98 ? 2.975 5.583 11.142 1.00 88.88 98 LEU A N 1
ATOM 731 C CA . LEU A 1 98 ? 4.148 5.311 11.970 1.00 88.88 98 LEU A CA 1
ATOM 732 C C . LEU A 1 98 ? 4.746 6.614 12.491 1.00 88.88 98 LEU A C 1
ATOM 734 O O . LEU A 1 98 ? 5.153 7.465 11.698 1.00 88.88 98 LEU A O 1
ATOM 738 N N . THR A 1 99 ? 4.872 6.721 13.812 1.00 82.44 99 THR A N 1
ATOM 739 C CA . THR A 1 99 ? 5.383 7.924 14.482 1.00 82.44 99 THR A CA 1
ATOM 740 C C . THR A 1 99 ? 6.697 7.625 15.217 1.00 82.44 99 THR A C 1
ATOM 742 O O . THR A 1 99 ? 6.821 6.575 15.858 1.00 82.44 99 THR A O 1
ATOM 745 N N . PRO A 1 100 ? 7.723 8.497 15.125 1.00 77.12 100 PRO A N 1
ATOM 746 C CA . PRO A 1 100 ? 8.974 8.326 15.864 1.00 77.12 100 PRO A CA 1
ATOM 747 C C . PRO A 1 100 ? 8.752 8.241 17.377 1.00 77.12 100 PRO A C 1
ATOM 749 O O . PRO A 1 100 ? 8.018 9.050 17.950 1.00 77.12 100 PRO A O 1
ATOM 752 N N . LYS A 1 101 ? 9.421 7.296 18.050 1.00 71.19 101 LYS A N 1
ATOM 753 C CA . LYS A 1 101 ? 9.336 7.175 19.511 1.00 71.19 101 LYS A CA 1
ATOM 754 C C . LYS A 1 101 ? 9.836 8.456 20.189 1.00 71.19 101 LYS A C 1
ATOM 756 O O . LYS A 1 101 ? 10.967 8.877 19.961 1.00 71.19 101 LYS A O 1
ATOM 761 N N . GLY A 1 102 ? 9.006 9.063 21.038 1.00 65.00 102 GLY A N 1
ATOM 762 C CA . GLY A 1 102 ? 9.342 10.303 21.754 1.00 65.00 102 GLY A CA 1
ATOM 763 C C . GLY A 1 102 ? 9.222 11.586 20.921 1.00 65.00 102 GLY A C 1
ATOM 764 O O . GLY A 1 102 ? 9.545 12.658 21.426 1.00 65.00 102 GLY A O 1
ATOM 765 N N . GLY A 1 103 ? 8.752 11.498 19.672 1.00 61.62 103 GLY A N 1
ATOM 766 C CA . GLY A 1 103 ? 8.338 12.664 18.895 1.00 61.62 103 GLY A CA 1
ATOM 767 C C . GLY A 1 103 ? 6.970 13.181 19.346 1.00 61.62 103 GLY A C 1
ATOM 768 O O . GLY A 1 103 ? 6.127 12.410 19.806 1.00 61.62 103 GLY A O 1
ATOM 769 N N . ALA A 1 104 ? 6.738 14.489 19.208 1.00 56.12 104 ALA A N 1
ATOM 770 C CA . ALA A 1 104 ? 5.380 15.023 19.267 1.00 56.12 104 ALA A CA 1
ATOM 771 C C . ALA A 1 104 ? 4.551 14.428 18.114 1.00 56.12 104 ALA A C 1
ATOM 773 O O . ALA A 1 104 ? 5.134 14.165 17.055 1.00 56.12 104 ALA A O 1
ATOM 774 N N . PRO A 1 105 ? 3.227 14.243 18.284 1.00 55.88 105 PRO A N 1
ATOM 775 C CA . PRO A 1 105 ? 2.372 13.785 17.204 1.00 55.88 105 PRO A CA 1
ATOM 776 C C . PRO A 1 105 ? 2.589 14.643 15.961 1.00 55.88 105 PRO A C 1
ATOM 778 O O . PRO A 1 105 ? 2.428 15.867 15.996 1.00 55.88 105 PRO A O 1
ATOM 781 N N . GLY A 1 106 ? 3.040 14.009 14.884 1.00 58.78 106 GLY A N 1
ATOM 782 C CA . GLY A 1 106 ? 3.263 14.692 13.620 1.00 58.78 106 GLY A CA 1
ATOM 783 C C . GLY A 1 106 ? 1.933 14.970 12.917 1.00 58.78 106 GLY A C 1
ATOM 784 O O . GLY A 1 106 ? 0.895 14.428 13.306 1.00 58.78 106 GLY A O 1
ATOM 785 N N . PRO A 1 107 ? 1.946 15.726 11.805 1.00 55.97 107 PRO A N 1
ATOM 786 C CA . PRO A 1 107 ? 0.784 15.836 10.921 1.00 55.97 107 PRO A CA 1
ATOM 787 C C . PRO A 1 107 ? 0.195 14.466 10.527 1.00 55.97 107 PRO A C 1
ATOM 789 O O . PRO A 1 107 ? -0.999 14.365 10.262 1.00 55.97 107 PRO A O 1
ATOM 792 N N . SER A 1 108 ? 1.015 13.405 10.538 1.00 55.62 108 SER A N 1
ATOM 793 C CA . SER A 1 108 ? 0.630 12.018 10.264 1.00 55.62 108 SER A CA 1
ATOM 794 C C . SER A 1 108 ? -0.396 11.436 11.246 1.00 55.62 108 SER A C 1
ATOM 796 O O . SER A 1 108 ? -1.311 10.751 10.792 1.00 55.62 108 SER A O 1
ATOM 798 N N . ASP A 1 109 ? -0.307 11.729 12.548 1.00 57.06 109 ASP A N 1
ATOM 799 C CA . ASP A 1 109 ? -1.209 11.146 13.560 1.00 57.06 109 ASP A CA 1
ATOM 800 C C . ASP A 1 109 ? -2.624 11.735 13.472 1.00 57.06 109 ASP A C 1
ATOM 802 O O . ASP A 1 109 ? -3.617 11.019 13.577 1.00 57.06 109 ASP A O 1
ATOM 806 N N . LEU A 1 110 ? -2.733 13.038 13.196 1.00 55.41 110 LEU A N 1
ATOM 807 C CA . LEU A 1 110 ? -4.023 13.676 12.912 1.00 55.41 110 LEU A CA 1
ATOM 808 C C . LEU A 1 110 ? -4.576 13.229 11.548 1.00 55.41 110 LEU A C 1
ATOM 810 O O . LEU A 1 110 ? -5.781 13.052 11.394 1.00 55.41 110 LEU A O 1
ATOM 814 N N . SER A 1 111 ? -3.696 12.957 10.578 1.00 69.31 111 SER A N 1
ATOM 815 C CA . SER A 1 111 ? -4.107 12.607 9.216 1.00 69.31 111 SER A CA 1
ATOM 816 C C . SER A 1 111 ? -4.717 11.212 9.056 1.00 69.31 111 SER A C 1
ATOM 818 O O . SER A 1 111 ? -5.436 10.991 8.081 1.00 69.31 111 SER A O 1
ATOM 820 N N . VAL A 1 112 ? -4.431 10.252 9.950 1.00 88.75 112 VAL A N 1
ATOM 821 C CA . VAL A 1 112 ? -4.833 8.855 9.706 1.00 88.75 112 VAL A CA 1
ATOM 822 C C . VAL A 1 112 ? -6.340 8.642 9.886 1.00 88.75 112 VAL A C 1
ATOM 824 O O . VAL A 1 112 ? -6.971 7.919 9.117 1.00 88.75 112 VAL A O 1
ATOM 827 N N . ASN A 1 113 ? -6.953 9.324 10.855 1.00 90.75 113 ASN A N 1
ATOM 828 C CA . ASN A 1 113 ? -8.404 9.269 11.039 1.00 90.75 113 ASN A CA 1
ATOM 829 C C . ASN A 1 113 ? -9.131 9.997 9.901 1.00 90.75 113 ASN A C 1
ATOM 831 O O . ASN A 1 113 ? -10.147 9.508 9.406 1.00 90.75 113 ASN A O 1
ATOM 835 N N . ASP A 1 114 ? -8.582 11.122 9.434 1.00 91.94 114 ASP A N 1
ATOM 836 C CA . ASP A 1 114 ? -9.148 11.883 8.319 1.00 91.94 114 ASP A CA 1
ATOM 837 C C . ASP A 1 114 ? -9.125 11.090 7.010 1.00 91.94 114 ASP A C 1
ATOM 839 O O . ASP A 1 114 ? -10.112 11.086 6.265 1.00 91.94 114 ASP A O 1
ATOM 843 N N . ILE A 1 115 ? -8.029 10.372 6.737 1.00 94.50 115 ILE A N 1
ATOM 844 C CA . ILE A 1 115 ? -7.942 9.530 5.543 1.00 94.50 115 ILE A CA 1
ATOM 845 C C . ILE A 1 115 ? -8.833 8.287 5.656 1.00 94.50 115 ILE A C 1
ATOM 847 O O . ILE A 1 115 ? -9.444 7.896 4.663 1.00 94.50 115 ILE A O 1
ATOM 851 N N . VAL A 1 116 ? -9.010 7.710 6.850 1.00 96.38 116 VAL A N 1
ATOM 852 C CA . VAL A 1 116 ? -10.009 6.648 7.069 1.00 96.38 116 VAL A CA 1
ATOM 853 C C . VAL A 1 116 ? -11.420 7.177 6.806 1.00 96.38 116 VAL A C 1
ATOM 855 O O . VAL A 1 116 ? -12.173 6.561 6.055 1.00 96.38 116 VAL A O 1
ATOM 858 N N . ALA A 1 117 ? -11.773 8.356 7.327 1.00 95.50 117 ALA A N 1
ATOM 859 C CA . ALA A 1 117 ? -13.065 8.983 7.050 1.00 95.50 117 ALA A CA 1
ATOM 860 C C . ALA A 1 117 ? -13.259 9.277 5.551 1.00 95.50 117 ALA A C 1
ATOM 862 O O . ALA A 1 117 ? -14.365 9.151 5.020 1.00 95.50 117 ALA A O 1
ATOM 863 N N . HIS A 1 118 ? -12.190 9.656 4.849 1.00 96.19 118 HIS A N 1
ATOM 864 C CA . HIS A 1 118 ? -12.188 9.809 3.398 1.00 96.19 118 HIS A CA 1
ATOM 865 C C . HIS A 1 118 ? -12.438 8.480 2.668 1.00 96.19 118 HIS A C 1
ATOM 867 O O . HIS A 1 118 ? -13.299 8.427 1.792 1.00 96.19 118 HIS A O 1
ATOM 873 N N . LEU A 1 119 ? -11.754 7.403 3.056 1.00 97.31 119 LEU A N 1
ATOM 874 C CA . LEU A 1 119 ? -11.950 6.060 2.504 1.00 97.31 119 LEU A CA 1
ATOM 875 C C . LEU A 1 119 ? -13.389 5.561 2.702 1.00 97.31 119 LEU A C 1
ATOM 877 O O . LEU A 1 119 ? -13.994 5.055 1.754 1.00 97.31 119 LEU A O 1
ATOM 881 N N . THR A 1 120 ? -13.985 5.814 3.869 1.00 96.75 120 THR A N 1
ATOM 882 C CA . THR A 1 120 ? -15.396 5.502 4.140 1.00 96.75 120 THR A CA 1
ATOM 883 C C . THR A 1 120 ? -16.330 6.187 3.140 1.00 96.75 120 THR A C 1
ATOM 885 O O . THR A 1 120 ? -17.235 5.547 2.605 1.00 96.75 120 THR A O 1
ATOM 888 N N . ARG A 1 121 ? -16.085 7.463 2.797 1.00 97.00 121 ARG A N 1
ATOM 889 C CA . ARG A 1 121 ? -16.862 8.181 1.762 1.00 97.00 121 ARG A CA 1
ATOM 890 C C . ARG A 1 121 ? -16.720 7.565 0.366 1.00 97.00 121 ARG A C 1
ATOM 892 O O . ARG A 1 121 ? -17.599 7.750 -0.470 1.00 97.00 121 ARG A O 1
ATOM 899 N N . HIS A 1 122 ? -15.648 6.818 0.117 1.00 97.25 122 HIS A N 1
ATOM 900 C CA . HIS A 1 122 ? -15.416 6.085 -1.127 1.00 97.25 122 HIS A CA 1
ATOM 901 C C . HIS 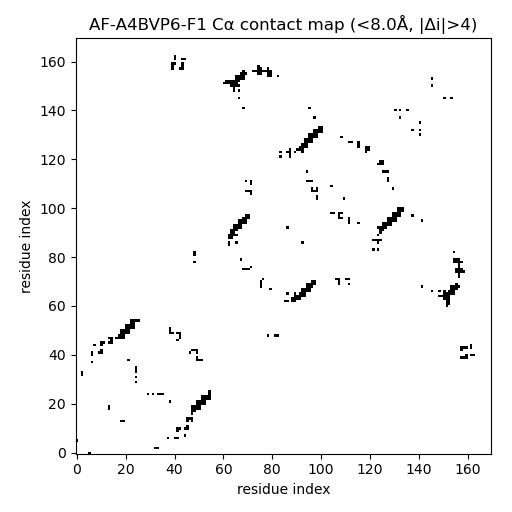A 1 122 ? -15.862 4.616 -1.082 1.00 97.25 122 HIS A C 1
ATOM 903 O O . HIS A 1 122 ? -15.572 3.879 -2.030 1.00 97.25 122 HIS A O 1
ATOM 909 N N . GLY A 1 123 ? -16.583 4.203 -0.034 1.00 96.50 123 GLY A N 1
ATOM 910 C CA . GLY A 1 123 ? -17.109 2.845 0.116 1.00 96.50 123 GLY A CA 1
ATOM 911 C C . GLY A 1 123 ? -16.076 1.825 0.592 1.00 96.50 123 GLY A C 1
ATOM 912 O O . GLY A 1 123 ? -16.244 0.638 0.340 1.00 96.50 123 GLY A O 1
ATOM 913 N N . VAL A 1 124 ? -14.999 2.272 1.242 1.00 97.88 124 VAL A N 1
ATOM 914 C CA . VAL A 1 124 ? -13.943 1.407 1.782 1.00 97.88 124 VAL A CA 1
ATOM 915 C C . VAL A 1 124 ? -14.084 1.321 3.301 1.00 97.88 124 VAL A C 1
ATOM 917 O O . VAL A 1 124 ? -14.054 2.342 3.985 1.00 97.88 124 VAL A O 1
ATOM 920 N N . SER A 1 125 ? -14.198 0.104 3.838 1.00 93.12 125 SER A N 1
ATOM 921 C CA . SER A 1 125 ? -14.186 -0.140 5.286 1.00 93.12 125 SER A CA 1
ATOM 922 C C . SER A 1 125 ? -12.744 -0.218 5.793 1.00 93.12 125 SER A C 1
ATOM 924 O O . SER A 1 125 ? -12.104 -1.266 5.694 1.00 93.12 125 SER A O 1
ATOM 926 N N . ALA A 1 126 ? -12.232 0.894 6.324 1.00 96.88 126 ALA A N 1
ATOM 927 C CA . ALA A 1 126 ? -10.864 1.008 6.822 1.00 96.88 126 ALA A CA 1
ATOM 928 C C . ALA A 1 126 ? -10.802 1.277 8.332 1.00 96.88 126 ALA A C 1
ATOM 930 O O . ALA A 1 126 ? -11.666 1.947 8.896 1.00 96.88 126 ALA A O 1
ATOM 931 N N . GLN A 1 127 ? -9.749 0.779 8.979 1.00 96.69 127 GLN A N 1
ATOM 932 C CA . GLN A 1 127 ? -9.419 1.059 10.376 1.00 96.69 127 GLN A CA 1
ATOM 933 C C . GLN A 1 127 ? -8.073 1.778 10.465 1.00 96.69 127 GLN A C 1
ATOM 935 O O . GLN A 1 127 ? -7.134 1.441 9.742 1.00 96.69 127 GLN A O 1
ATOM 940 N N . ALA A 1 128 ? -7.975 2.760 11.359 1.00 95.25 128 ALA A N 1
ATOM 941 C CA . ALA A 1 128 ? -6.708 3.411 11.660 1.00 95.25 128 ALA A CA 1
ATOM 942 C C . ALA A 1 128 ? -5.855 2.509 12.564 1.00 95.25 128 ALA A C 1
ATOM 944 O O . ALA A 1 128 ? -6.331 2.012 13.584 1.00 95.25 128 ALA A O 1
ATOM 945 N N . GLU A 1 129 ? -4.586 2.338 12.208 1.00 93.19 129 GLU A N 1
ATOM 946 C CA . GLU A 1 129 ? -3.568 1.679 13.019 1.00 93.19 129 GLU A CA 1
ATOM 947 C C . GLU A 1 129 ? -2.424 2.669 13.262 1.00 93.19 129 GLU A C 1
ATOM 949 O O . GLU A 1 129 ? -1.944 3.323 12.336 1.00 93.19 129 GLU A O 1
ATOM 954 N N . HIS A 1 130 ? -1.990 2.786 14.514 1.00 89.62 130 HIS A N 1
ATOM 955 C CA . HIS A 1 130 ? -0.842 3.609 14.885 1.00 89.62 130 HIS A CA 1
ATOM 956 C C . HIS A 1 130 ? 0.273 2.696 15.380 1.00 89.62 130 HIS A C 1
ATOM 958 O O . HIS A 1 130 ? 0.042 1.838 16.233 1.00 89.62 130 HIS A O 1
ATOM 964 N N . GLY A 1 131 ? 1.481 2.900 14.867 1.00 85.88 131 GLY A N 1
ATOM 965 C CA . GLY A 1 131 ? 2.678 2.203 15.320 1.00 85.88 131 GLY A CA 1
ATOM 966 C C . GLY A 1 131 ? 3.785 3.181 15.690 1.00 85.88 131 GLY A C 1
ATOM 967 O O . GLY A 1 131 ? 3.822 4.317 15.215 1.00 85.88 131 GLY A O 1
ATOM 968 N N . THR A 1 132 ? 4.716 2.735 16.531 1.00 81.06 132 THR A N 1
ATOM 969 C CA . THR A 1 132 ? 5.910 3.515 16.869 1.00 81.06 132 THR A CA 1
ATOM 970 C C . THR A 1 132 ? 7.135 3.005 16.120 1.00 81.06 132 THR A C 1
ATOM 972 O O . THR A 1 132 ? 7.316 1.807 15.898 1.00 81.06 132 THR A O 1
ATOM 975 N N . LEU A 1 133 ? 8.002 3.935 15.727 1.00 78.94 133 LEU A N 1
ATOM 976 C CA . LEU A 1 133 ? 9.313 3.643 15.156 1.00 78.94 133 LEU A CA 1
ATOM 977 C C . LEU A 1 133 ? 10.362 3.633 16.273 1.00 78.94 133 LEU A C 1
ATOM 979 O O . LEU A 1 133 ? 10.869 4.681 16.672 1.00 78.94 133 LEU A O 1
ATOM 983 N N . ASP A 1 134 ? 10.688 2.436 16.761 1.00 71.19 134 ASP A N 1
ATOM 984 C CA . ASP A 1 134 ? 11.695 2.195 17.801 1.00 71.19 134 ASP A CA 1
ATOM 985 C C . ASP A 1 134 ? 12.998 1.693 17.173 1.00 71.19 134 ASP A C 1
ATOM 987 O O . ASP A 1 134 ? 13.137 0.492 16.959 1.00 71.19 134 ASP A O 1
ATOM 991 N N . ASN A 1 135 ? 13.949 2.574 16.833 1.00 62.88 135 ASN A N 1
ATOM 992 C CA . ASN A 1 135 ? 15.236 2.221 16.187 1.00 62.88 135 ASN A CA 1
ATOM 993 C C . ASN A 1 135 ? 15.128 1.340 14.910 1.00 62.88 135 ASN A C 1
ATOM 995 O O . ASN A 1 135 ? 16.140 0.966 14.316 1.00 62.88 135 ASN A O 1
ATOM 999 N N . ALA A 1 136 ? 13.912 1.013 14.471 1.00 62.41 136 ALA A N 1
ATOM 1000 C CA . ALA A 1 136 ? 13.599 0.167 13.342 1.00 62.41 136 ALA A CA 1
ATOM 1001 C C . ALA A 1 136 ? 13.567 1.016 12.074 1.00 62.41 136 ALA A C 1
ATOM 1003 O O . ALA A 1 136 ? 13.029 2.125 12.050 1.00 62.41 136 ALA A O 1
ATOM 1004 N N . ARG A 1 137 ? 14.114 0.474 10.983 1.00 81.44 137 ARG A N 1
ATOM 1005 C CA . ARG A 1 137 ? 13.914 1.060 9.654 1.00 81.44 137 ARG A CA 1
ATOM 1006 C C . ARG A 1 137 ? 12.417 1.009 9.338 1.00 81.44 137 ARG A C 1
ATOM 1008 O O . ARG A 1 137 ? 11.796 -0.027 9.554 1.00 81.44 137 ARG A O 1
ATOM 1015 N N . VAL A 1 138 ? 11.857 2.085 8.784 1.00 86.38 138 VAL A N 1
ATOM 1016 C CA . VAL A 1 138 ? 10.416 2.215 8.479 1.00 86.38 138 VAL A CA 1
ATOM 1017 C C . VAL A 1 138 ? 9.848 0.990 7.758 1.00 86.38 138 VAL A C 1
ATOM 1019 O O . VAL A 1 138 ? 8.807 0.472 8.149 1.00 86.38 138 VAL A O 1
ATOM 1022 N N . GLY A 1 139 ? 10.579 0.457 6.774 1.00 88.12 139 GLY A N 1
ATOM 1023 C CA . GLY A 1 139 ? 10.174 -0.757 6.062 1.00 88.12 139 GLY A CA 1
ATOM 1024 C C . GLY A 1 139 ? 10.014 -1.988 6.963 1.00 88.12 139 GLY A C 1
ATOM 1025 O O . GLY A 1 139 ? 9.070 -2.747 6.782 1.00 88.12 139 GLY A O 1
ATOM 1026 N N . ALA A 1 140 ? 10.871 -2.170 7.972 1.00 90.19 140 ALA A N 1
ATOM 1027 C CA . ALA A 1 140 ? 10.757 -3.288 8.911 1.00 90.19 140 ALA A CA 1
ATOM 1028 C C . ALA A 1 140 ? 9.510 -3.163 9.802 1.00 90.19 140 ALA A C 1
ATOM 1030 O O . ALA A 1 140 ? 8.836 -4.159 10.047 1.00 90.19 140 ALA A O 1
ATOM 1031 N N . ALA A 1 141 ? 9.166 -1.945 10.234 1.00 91.38 141 ALA A N 1
ATOM 1032 C CA . ALA A 1 141 ? 7.947 -1.695 11.004 1.00 91.38 141 ALA A CA 1
ATOM 1033 C C . ALA A 1 141 ? 6.677 -1.941 10.166 1.00 91.38 141 ALA A C 1
ATOM 1035 O O . ALA A 1 141 ? 5.729 -2.561 10.652 1.00 91.38 141 ALA A O 1
ATOM 1036 N N . ILE A 1 142 ? 6.676 -1.530 8.891 1.00 93.19 142 ILE A N 1
ATOM 1037 C CA . ILE A 1 142 ? 5.582 -1.829 7.951 1.00 93.19 142 ILE A CA 1
ATOM 1038 C C . ILE A 1 142 ? 5.444 -3.343 7.756 1.00 93.19 142 ILE A C 1
ATOM 1040 O O . ILE A 1 142 ? 4.342 -3.869 7.873 1.00 93.19 142 ILE A O 1
ATOM 1044 N N . LEU A 1 143 ? 6.548 -4.056 7.504 1.00 92.56 143 LEU A N 1
ATOM 1045 C CA . LEU A 1 143 ? 6.534 -5.511 7.313 1.00 92.56 143 LEU A CA 1
ATOM 1046 C C . LEU A 1 143 ? 6.058 -6.262 8.562 1.00 92.56 143 LEU A C 1
ATOM 1048 O O . LEU A 1 143 ? 5.289 -7.216 8.446 1.00 92.56 143 LEU A O 1
ATOM 1052 N N . LEU A 1 144 ? 6.474 -5.825 9.752 1.00 93.19 144 LEU A N 1
ATOM 1053 C CA . LEU A 1 144 ? 6.003 -6.389 11.016 1.00 93.19 144 LEU A CA 1
ATOM 1054 C C . LEU A 1 144 ? 4.491 -6.189 11.182 1.00 93.19 144 LEU A C 1
ATOM 1056 O O . LEU A 1 144 ? 3.779 -7.137 11.501 1.00 93.19 144 LEU A O 1
ATOM 1060 N N . SER A 1 145 ? 3.993 -4.982 10.908 1.00 94.44 145 SER A N 1
ATOM 1061 C CA . SER A 1 145 ? 2.560 -4.664 10.988 1.00 94.44 145 SER A CA 1
ATOM 1062 C C . SER A 1 145 ? 1.753 -5.468 9.962 1.00 94.44 145 SER A C 1
ATOM 1064 O O . SER A 1 145 ? 0.722 -6.047 10.297 1.00 94.44 145 SER A O 1
ATOM 1066 N N . ALA A 1 146 ? 2.267 -5.603 8.734 1.00 95.38 146 ALA A N 1
ATOM 1067 C CA . ALA A 1 146 ? 1.674 -6.432 7.685 1.00 95.38 146 ALA A CA 1
ATOM 1068 C C . ALA A 1 146 ? 1.596 -7.903 8.110 1.00 95.38 146 ALA A C 1
ATOM 1070 O O . ALA A 1 146 ? 0.553 -8.534 7.962 1.00 95.38 146 ALA A O 1
ATOM 1071 N N . THR A 1 147 ? 2.672 -8.425 8.702 1.00 95.19 147 THR A N 1
ATOM 1072 C CA . THR A 1 147 ? 2.727 -9.798 9.221 1.00 95.19 147 THR A CA 1
ATOM 1073 C C . THR A 1 147 ? 1.717 -10.005 10.349 1.00 95.19 147 THR A C 1
ATOM 1075 O O . THR A 1 147 ? 0.949 -10.962 10.309 1.00 95.19 147 THR A O 1
ATOM 1078 N N . ASN A 1 148 ? 1.659 -9.089 11.321 1.00 95.38 148 ASN A N 1
ATOM 1079 C CA . ASN A 1 148 ? 0.740 -9.174 12.459 1.00 95.38 148 ASN A CA 1
ATOM 1080 C C . ASN A 1 148 ? -0.733 -9.079 12.038 1.00 95.38 148 ASN A C 1
ATOM 1082 O O . ASN A 1 148 ? -1.590 -9.744 12.615 1.00 95.38 148 ASN A O 1
ATOM 1086 N N . PHE A 1 149 ? -1.035 -8.254 11.035 1.00 96.62 149 PHE A N 1
ATOM 1087 C CA . PHE A 1 149 ? -2.376 -8.140 10.467 1.00 96.62 149 PHE A CA 1
ATOM 1088 C C . PHE A 1 149 ? -2.741 -9.341 9.571 1.00 96.62 149 PHE A C 1
ATOM 1090 O O . PHE A 1 149 ? -3.921 -9.627 9.359 1.00 96.62 149 PHE A O 1
ATOM 1097 N N . GLY A 1 150 ? -1.742 -10.068 9.062 1.00 95.31 150 GLY A N 1
ATOM 1098 C CA . GLY A 1 150 ? -1.935 -11.078 8.024 1.00 95.31 150 GLY A CA 1
ATOM 1099 C C . GLY A 1 150 ? -2.309 -10.445 6.684 1.00 95.31 150 GLY A C 1
ATOM 1100 O O . GLY A 1 150 ? -3.173 -10.965 5.980 1.00 95.31 150 GLY A O 1
ATOM 1101 N N . ALA A 1 151 ? -1.710 -9.293 6.369 1.00 96.50 151 ALA A N 1
ATOM 1102 C CA . ALA A 1 151 ? -1.950 -8.585 5.123 1.00 96.50 151 ALA A CA 1
ATOM 1103 C C . ALA A 1 151 ? -1.490 -9.424 3.922 1.00 96.50 151 ALA A C 1
ATOM 1105 O O . ALA A 1 151 ? -0.383 -9.964 3.917 1.00 96.50 151 ALA A O 1
ATOM 1106 N N . ASP A 1 152 ? -2.322 -9.486 2.886 1.00 95.19 152 ASP A N 1
ATOM 1107 C CA . ASP A 1 152 ? -2.007 -10.121 1.601 1.00 95.19 152 ASP A CA 1
ATOM 1108 C C . ASP A 1 152 ? -1.644 -9.095 0.512 1.00 95.19 152 ASP A C 1
ATOM 1110 O O . ASP A 1 152 ? -1.261 -9.467 -0.598 1.00 95.19 152 ASP A O 1
ATOM 1114 N N . LEU A 1 153 ? -1.731 -7.802 0.842 1.00 96.44 153 LEU A N 1
ATOM 1115 C CA . LEU A 1 153 ? -1.317 -6.681 0.010 1.00 96.44 153 LEU A CA 1
ATOM 1116 C C . LEU A 1 153 ? -0.859 -5.511 0.891 1.00 96.44 153 LEU A C 1
ATOM 1118 O O . LEU A 1 153 ? -1.544 -5.1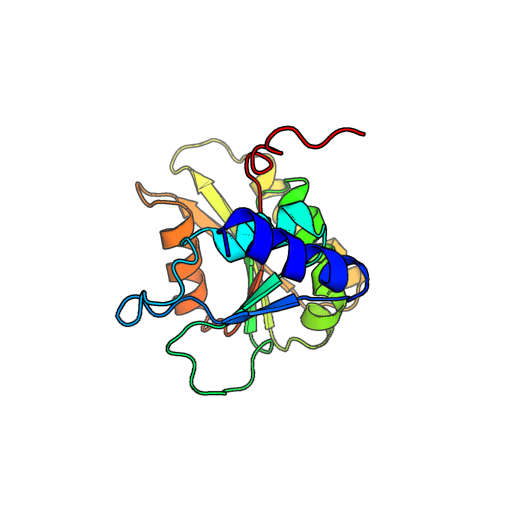29 1.842 1.00 96.44 153 LEU A O 1
ATOM 1122 N N . VAL A 1 154 ? 0.275 -4.905 0.534 1.00 97.25 154 VAL A N 1
ATOM 1123 C CA . VAL A 1 154 ? 0.749 -3.644 1.120 1.00 97.25 154 VAL A CA 1
ATOM 1124 C C . VAL A 1 154 ? 0.726 -2.561 0.049 1.00 97.25 154 VAL A C 1
ATOM 1126 O O . VAL A 1 154 ? 1.289 -2.738 -1.030 1.00 97.25 154 VAL A O 1
ATOM 1129 N N . ILE A 1 155 ? 0.096 -1.431 0.357 1.00 97.38 155 ILE A N 1
ATOM 1130 C CA . ILE A 1 155 ? 0.080 -0.228 -0.477 1.00 97.38 155 ILE A CA 1
ATOM 1131 C C . ILE A 1 155 ? 0.957 0.827 0.188 1.00 97.38 155 ILE A C 1
ATOM 1133 O O . ILE A 1 15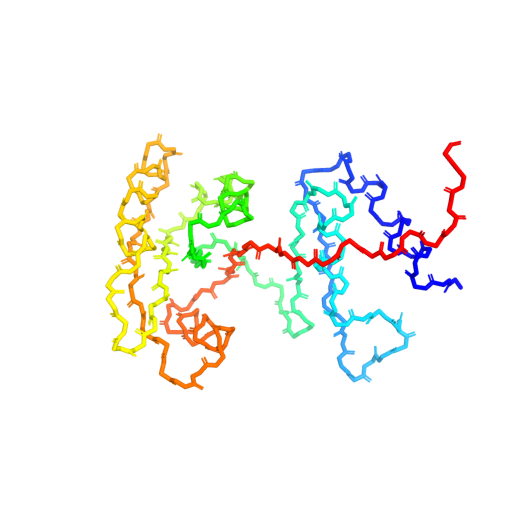5 ? 0.810 1.112 1.376 1.00 97.38 155 ILE A O 1
ATOM 1137 N N . MET A 1 156 ? 1.855 1.431 -0.584 1.00 94.94 156 MET A N 1
ATOM 1138 C CA . MET A 1 156 ? 2.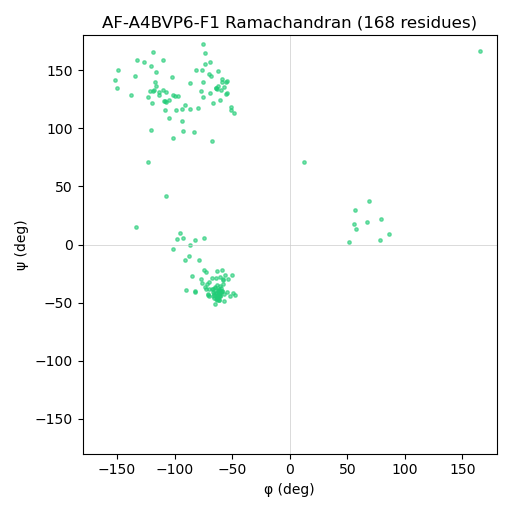736 2.495 -0.112 1.00 94.94 156 MET A CA 1
ATOM 1139 C C . MET A 1 156 ? 3.076 3.469 -1.237 1.00 94.94 156 MET A C 1
ATOM 1141 O O . MET A 1 156 ? 3.129 3.095 -2.408 1.00 94.94 156 MET A O 1
ATOM 1145 N N . GLY A 1 157 ? 3.321 4.725 -0.864 1.00 92.38 157 GLY A N 1
ATOM 1146 C CA . GLY A 1 157 ? 3.863 5.724 -1.776 1.00 92.38 157 GLY A CA 1
ATOM 1147 C C . GLY A 1 157 ? 5.308 5.411 -2.156 1.00 92.38 157 GLY A C 1
ATOM 1148 O O . GLY A 1 157 ? 6.092 4.941 -1.331 1.00 92.38 157 GLY A O 1
ATOM 1149 N N . VAL A 1 158 ? 5.666 5.717 -3.400 1.00 88.50 158 VAL A N 1
ATOM 1150 C CA . VAL A 1 158 ? 7.046 5.659 -3.885 1.00 88.50 158 VAL A CA 1
ATOM 1151 C C . VAL A 1 158 ? 7.563 7.067 -4.127 1.00 88.50 158 VAL A C 1
ATOM 1153 O O . VAL A 1 158 ? 6.903 7.880 -4.768 1.00 88.50 158 VAL A O 1
ATOM 1156 N N . TYR A 1 159 ? 8.763 7.335 -3.634 1.00 82.62 159 TYR A N 1
ATOM 1157 C CA . TYR A 1 159 ? 9.509 8.554 -3.896 1.00 82.62 159 TYR A CA 1
ATOM 1158 C C . TYR A 1 159 ? 10.945 8.177 -4.261 1.00 82.62 159 TYR A C 1
ATOM 1160 O O . TYR A 1 159 ? 11.420 7.089 -3.932 1.00 82.62 159 TYR A O 1
ATOM 1168 N N . GLY A 1 160 ? 11.646 9.078 -4.930 1.00 75.88 160 GLY A N 1
ATOM 1169 C CA . GLY A 1 160 ? 13.039 8.876 -5.293 1.00 75.88 160 GLY A CA 1
ATOM 1170 C C . GLY A 1 160 ? 13.483 9.881 -6.345 1.00 75.88 160 GLY A C 1
ATOM 1171 O O . GLY A 1 160 ? 12.636 10.557 -6.937 1.00 75.88 160 GLY A O 1
ATOM 1172 N N . PRO A 1 161 ? 14.799 10.002 -6.572 1.00 63.09 161 PRO A N 1
ATOM 1173 C CA . PRO A 1 161 ? 15.296 10.748 -7.713 1.00 63.09 161 PRO A CA 1
ATOM 1174 C C . PRO A 1 161 ? 14.732 10.123 -8.990 1.00 63.09 161 PRO A C 1
ATOM 1176 O O . PRO A 1 161 ? 14.635 8.898 -9.110 1.00 63.09 161 PRO A O 1
ATOM 1179 N N . PHE A 1 162 ? 14.348 10.970 -9.943 1.00 57.72 162 PHE A N 1
ATOM 1180 C CA . PHE A 1 162 ? 14.082 10.484 -11.288 1.00 57.72 162 PHE A CA 1
ATOM 1181 C C . PHE A 1 162 ? 15.384 9.848 -11.797 1.00 57.72 162 PHE A C 1
ATOM 1183 O O . PHE A 1 162 ? 16.441 10.446 -11.580 1.00 57.72 162 PHE A O 1
ATOM 1190 N N . PRO A 1 163 ? 15.353 8.645 -12.394 1.00 57.72 163 PRO A N 1
ATOM 1191 C CA . PRO A 1 163 ? 16.564 8.067 -12.959 1.00 57.72 163 PRO A CA 1
ATOM 1192 C C . PRO A 1 163 ? 17.158 9.077 -13.940 1.00 57.72 163 PRO A C 1
ATOM 1194 O O . PRO A 1 163 ? 16.410 9.628 -14.751 1.00 57.72 163 PRO A O 1
ATOM 1197 N N . ASP A 1 164 ? 18.461 9.360 -13.812 1.00 54.25 164 ASP A N 1
ATOM 1198 C CA . ASP A 1 164 ? 19.154 10.308 -14.683 1.00 54.25 164 ASP A CA 1
ATOM 1199 C C . ASP A 1 164 ? 18.805 9.964 -16.129 1.00 54.25 164 ASP A C 1
ATOM 1201 O O . ASP A 1 164 ? 19.138 8.887 -16.635 1.00 54.25 164 ASP A O 1
ATOM 1205 N N . ALA A 1 165 ? 18.075 10.873 -16.772 1.00 49.72 165 ALA A N 1
ATOM 1206 C CA . ALA A 1 165 ? 17.856 10.826 -18.199 1.00 49.72 165 ALA A CA 1
ATOM 1207 C C . ALA A 1 165 ? 19.221 11.106 -18.823 1.00 49.72 165 ALA A C 1
ATOM 1209 O O . ALA A 1 165 ? 19.596 12.262 -19.007 1.00 49.72 165 ALA A O 1
ATOM 1210 N N . GLY A 1 166 ? 20.009 10.054 -19.046 1.00 49.38 166 GLY A N 1
ATOM 1211 C CA . GLY A 1 166 ? 21.223 10.156 -19.835 1.00 49.38 166 GLY A CA 1
ATOM 1212 C C . GLY A 1 166 ? 20.864 10.836 -21.150 1.00 49.38 166 GLY A C 1
ATOM 1213 O O . GLY A 1 166 ? 20.027 10.320 -21.875 1.00 49.38 166 GLY A O 1
ATOM 1214 N N . ASP A 1 167 ? 21.428 12.024 -21.356 1.00 46.28 167 ASP A N 1
ATOM 1215 C CA . ASP A 1 167 ? 21.438 12.850 -22.567 1.00 46.28 167 ASP A CA 1
ATOM 1216 C C . ASP A 1 167 ? 20.452 12.420 -23.677 1.00 46.28 167 ASP A C 1
ATOM 1218 O O . ASP A 1 167 ? 20.838 11.891 -24.720 1.00 46.28 167 ASP A O 1
ATOM 1222 N N . HIS A 1 168 ? 19.152 12.615 -23.441 1.00 46.81 168 HIS A N 1
ATOM 1223 C CA . HIS A 1 168 ? 18.135 12.466 -24.479 1.00 46.81 168 HIS A CA 1
ATOM 1224 C C . HIS A 1 168 ? 17.784 13.861 -25.018 1.00 46.81 168 HIS A C 1
ATOM 1226 O O . HIS A 1 168 ? 17.272 14.690 -24.255 1.00 46.81 168 HIS A O 1
ATOM 1232 N N . PRO A 1 169 ? 18.052 14.157 -26.306 1.00 41.09 169 PRO A N 1
ATOM 1233 C CA . PRO A 1 169 ? 17.655 15.423 -26.905 1.00 41.09 169 PRO A CA 1
ATOM 1234 C C . PRO A 1 169 ? 16.124 15.520 -26.932 1.00 41.09 169 PRO A C 1
ATOM 1236 O O . PRO A 1 169 ? 15.438 14.548 -27.251 1.00 41.09 169 PRO A O 1
ATOM 1239 N N . ARG A 1 170 ? 15.617 16.692 -26.535 1.00 44.69 170 ARG A N 1
ATOM 1240 C CA . ARG A 1 170 ? 14.185 17.021 -26.499 1.00 44.69 170 ARG A CA 1
ATOM 1241 C C . ARG A 1 170 ? 13.571 17.100 -27.889 1.00 44.69 170 ARG A C 1
ATOM 1243 O O . ARG A 1 170 ? 14.282 17.558 -28.811 1.00 44.69 170 ARG A O 1
#

Radius of gyration: 17.12 Å; Cα contacts (8 Å, |Δi|>4): 255; chains: 1; bounding box: 38×36×49 Å

Mean predicted aligned error: 7.3 Å

Nearest PDB structures (foldseek):
  6scy-assembly1_A  TM=5.550E-01  e=6.882E-01  Methanococcus maripaludis S2
  1pui-assembly2_B  TM=4.100E-01  e=2.082E+00  Escherichia coli
  8be7-assembly1_R  TM=2.937E-01  e=1.958E+00  Homo sapiens
  6axg-assembly5_J  TM=3.290E-01  e=4.096E+00  Homo sapiens
  7mxo-assembly1_A  TM=1.955E-01  e=1.958E+00  Homo sapiens

Sequence (170 aa):
MTRAAVLEAVALPARYADIAVIGQTDPDNSEMGLAIDFPGQLALMSGRPVLAVPHAWRAHPIGKKVLVAWNASREATRALHDALPLLRAAQEVRVLALTPKGGAPGPSDLSVNDIVAHLTRHGVSAQAEHGTLDNARVGAAILLSATNFGADLVIMGVYGPFPDAGDHPR

Solvent-accessible surface area (backbone atoms only — not comparable to full-atom values): 9974 Å² total; per-residue (Å²): 132,55,71,67,56,54,46,49,66,51,18,61,64,33,54,81,40,84,60,40,79,45,73,40,79,41,87,90,59,58,86,78,70,69,56,95,57,46,63,54,53,37,25,68,72,26,74,32,54,58,48,74,41,60,67,85,62,81,87,66,91,62,38,45,29,29,32,33,51,43,63,80,41,74,40,28,52,48,40,54,61,75,39,44,74,53,49,48,68,28,77,40,34,39,38,36,26,74,43,57,66,91,54,75,85,49,76,33,66,67,41,40,58,54,50,33,57,50,36,44,77,69,63,22,72,53,42,71,41,82,47,70,40,72,96,50,58,68,68,58,53,51,51,50,51,32,58,76,70,59,40,56,34,80,46,60,44,69,85,76,81,76,76,82,75,72,89,68,86,130

pLDDT: mean 84.41, std 15.27, range [41.09, 98.5]

Secondary structure (DSSP, 8-state):
--HHHHHHHHHHHHTTSS-EEEEPPPTT-GGG---TTHHHHHHHHH-S-EEEEPTT--S---SSEEEEEE---HHHHHHHHHTHHHHHH-SEEEEEEEEETTPPPPHHHHHHHHHHHHHHHTT--EEEEEEEESS--HHHHHHHHHHHHT-SEEE-----PPP---S---

Foldseek 3Di:
DDLVVVLCVQLVVLLVPLEAEDEQDDPVCCVVVHDNCSQLLSCVSNVHHYHYHYPPDDPDDALQEEEQEDDPDPQSVSQCVSCLVSQLVYNEYEYEQEEEVPDDDDVRVVVQVVVCVVSVVSNGNYDYDYHYDDVDDPVVRSVVVCVVSVHRYYTYGRDDDNPPPPDDDD

Organism: NCBI:txid314278